Protein AF-A0A920H6I6-F1 (afdb_monomer_lite)

Sequence (81 aa):
MKIDLKNIEDIGKRIKDIMPNSLKTSKEEVQKTLKSGADGFLQKLDLVTREEYEIQLELLNKCYEKIDELEKKIEILESKK

Secondary structure (DSSP, 8-state):
----HHHHHHHHHHHHHTS-TT--S-HHHHHHHHHHHHHHHHTTS----HHHHHHHHHHHHHHHHHHHHHHHHHHHHHHT-

pLDDT: mean 75.9, std 16.41, range [37.25, 97.81]

Structure (mmCIF, N/CA/C/O backbone):
data_AF-A0A920H6I6-F1
#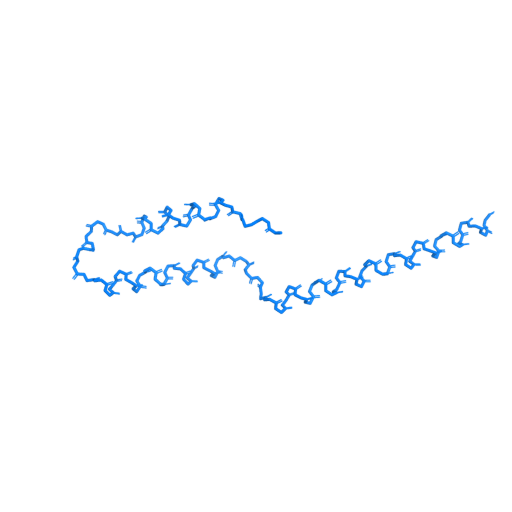
_entry.id   AF-A0A920H6I6-F1
#
loop_
_atom_site.group_PDB
_atom_site.id
_atom_site.type_symbol
_atom_site.label_atom_id
_atom_site.label_alt_id
_atom_site.label_comp_id
_atom_site.label_asym_id
_atom_site.label_entity_id
_atom_site.label_seq_id
_atom_site.pdbx_PDB_ins_code
_atom_site.Cartn_x
_atom_site.Cartn_y
_atom_site.Cartn_z
_atom_site.occupancy
_atom_site.B_iso_or_equiv
_atom_site.auth_seq_id
_atom_site.auth_comp_id
_atom_site.auth_asym_id
_atom_site.auth_atom_id
_atom_site.pdbx_PDB_model_num
ATOM 1 N N . MET A 1 1 ? -8.011 4.544 -10.359 1.00 39.00 1 MET A N 1
ATOM 2 C CA . MET A 1 1 ? -6.703 5.157 -10.665 1.00 39.00 1 MET A CA 1
ATOM 3 C C . MET A 1 1 ? -6.854 5.964 -11.950 1.00 39.00 1 MET A C 1
ATOM 5 O O . MET A 1 1 ? -6.998 5.373 -13.012 1.00 39.00 1 MET A O 1
ATOM 9 N N . LYS A 1 2 ? -6.977 7.296 -11.863 1.00 37.25 2 LYS A N 1
ATOM 10 C CA . LYS A 1 2 ? -6.968 8.144 -13.064 1.00 37.25 2 LYS A CA 1
ATOM 11 C C . LYS A 1 2 ? -5.520 8.202 -13.525 1.00 37.25 2 LYS A C 1
ATOM 13 O O . LYS A 1 2 ? -4.679 8.695 -12.785 1.00 37.25 2 LYS A O 1
ATOM 18 N N . ILE A 1 3 ? -5.240 7.646 -14.698 1.00 46.06 3 ILE A N 1
ATOM 19 C CA . ILE A 1 3 ? -3.988 7.905 -15.405 1.00 46.06 3 ILE A CA 1
ATOM 20 C C . ILE A 1 3 ? -3.857 9.428 -15.475 1.00 46.06 3 ILE A C 1
ATOM 22 O O . ILE A 1 3 ? -4.767 10.093 -15.974 1.00 46.06 3 ILE A O 1
ATOM 26 N N . ASP A 1 4 ? -2.799 9.980 -14.889 1.00 53.62 4 ASP A N 1
ATOM 27 C CA . ASP A 1 4 ? -2.609 11.424 -14.841 1.00 53.62 4 ASP A CA 1
ATOM 28 C C . ASP A 1 4 ? -2.317 11.912 -16.266 1.00 53.62 4 ASP A C 1
ATOM 30 O O . ASP A 1 4 ? -1.226 11.732 -16.805 1.00 53.62 4 ASP A O 1
ATOM 34 N N . LEU A 1 5 ? -3.347 12.440 -16.930 1.00 51.41 5 LEU A N 1
ATOM 35 C CA . LEU A 1 5 ? -3.314 12.833 -18.343 1.00 51.41 5 LEU A CA 1
ATOM 36 C C . LEU A 1 5 ? -2.255 13.914 -18.613 1.00 51.41 5 LEU A C 1
ATOM 38 O O . LEU A 1 5 ? -1.722 13.973 -19.719 1.00 51.41 5 LEU A O 1
ATOM 42 N N . LYS A 1 6 ? -1.889 14.701 -17.589 1.00 57.12 6 LYS A N 1
ATOM 43 C CA . LYS A 1 6 ? -0.770 15.653 -17.653 1.00 57.12 6 LYS A CA 1
ATOM 44 C C . LYS A 1 6 ? 0.558 14.959 -17.935 1.00 57.12 6 LYS A C 1
ATOM 46 O O . LYS A 1 6 ? 1.333 15.447 -18.751 1.00 57.12 6 LYS A O 1
ATOM 51 N N . ASN A 1 7 ? 0.781 13.783 -17.348 1.00 58.19 7 ASN A N 1
ATOM 52 C CA . ASN A 1 7 ? 2.005 13.024 -17.579 1.00 58.19 7 ASN A CA 1
ATOM 53 C C . ASN A 1 7 ? 2.073 12.530 -19.028 1.00 58.19 7 ASN A C 1
ATOM 55 O O . ASN A 1 7 ? 3.143 12.560 -19.617 1.00 58.19 7 ASN A O 1
ATOM 59 N N . ILE A 1 8 ? 0.946 12.143 -19.640 1.00 58.81 8 ILE A N 1
ATOM 60 C CA . ILE A 1 8 ? 0.911 11.706 -21.048 1.00 58.81 8 ILE A CA 1
ATOM 61 C C . ILE A 1 8 ? 1.194 12.861 -22.013 1.00 58.81 8 ILE A C 1
ATOM 63 O O . ILE A 1 8 ? 1.915 12.693 -22.999 1.00 58.81 8 ILE A O 1
ATOM 67 N N . GLU A 1 9 ? 0.657 14.042 -21.733 1.00 62.62 9 GLU A N 1
ATOM 68 C CA . GLU A 1 9 ? 0.874 15.216 -22.576 1.00 62.62 9 GLU A CA 1
ATOM 69 C C . GLU A 1 9 ? 2.325 15.727 -22.482 1.00 62.62 9 GLU A C 1
ATOM 71 O O . GLU A 1 9 ? 2.939 16.072 -23.498 1.00 62.62 9 GLU A O 1
ATOM 76 N N . ASP A 1 10 ? 2.920 15.665 -21.287 1.00 64.94 10 ASP A N 1
ATOM 77 C CA . ASP A 1 10 ? 4.336 15.967 -21.065 1.00 64.94 10 ASP A CA 1
ATOM 78 C C . ASP A 1 10 ? 5.274 14.916 -21.686 1.00 64.94 10 ASP A C 1
ATOM 80 O O . ASP A 1 10 ? 6.347 15.273 -22.183 1.00 64.94 10 ASP A O 1
ATOM 84 N N . ILE A 1 11 ? 4.863 13.641 -21.745 1.00 62.12 11 ILE A N 1
ATOM 85 C CA . ILE A 1 11 ? 5.564 12.583 -22.499 1.00 62.12 11 ILE A CA 1
ATOM 86 C C . ILE A 1 11 ? 5.613 12.943 -23.982 1.00 62.12 11 ILE A C 1
ATOM 88 O O . ILE A 1 11 ? 6.687 12.930 -24.585 1.00 62.12 11 ILE A O 1
ATOM 92 N N . GLY A 1 12 ? 4.466 13.301 -24.568 1.00 63.88 12 GLY A N 1
ATOM 93 C CA . GLY A 1 12 ? 4.376 13.670 -25.980 1.00 63.88 12 GLY A CA 1
ATOM 94 C C . GLY A 1 12 ? 5.254 14.873 -26.328 1.00 63.88 12 GLY A C 1
ATOM 95 O O . GLY A 1 12 ? 5.946 14.856 -27.349 1.00 63.88 12 GLY A O 1
ATOM 96 N N . LYS A 1 13 ? 5.288 15.892 -25.457 1.00 67.00 13 LYS A N 1
ATOM 97 C CA . LYS A 1 13 ? 6.158 17.067 -25.6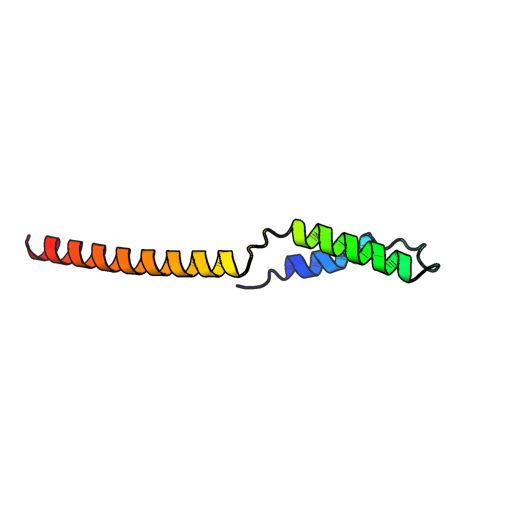25 1.00 67.00 13 LYS A CA 1
ATOM 98 C C . LYS A 1 13 ? 7.639 16.723 -25.510 1.00 67.00 13 LYS A C 1
ATOM 100 O O . LYS A 1 13 ? 8.393 17.055 -26.415 1.00 67.00 13 LYS A O 1
ATOM 105 N N . ARG A 1 14 ? 8.063 15.993 -24.475 1.00 63.66 14 ARG A N 1
ATOM 106 C CA . ARG A 1 14 ? 9.489 15.671 -24.283 1.00 63.66 14 ARG A CA 1
ATOM 107 C C . ARG A 1 14 ? 10.031 14.707 -25.334 1.00 63.66 14 ARG A C 1
ATOM 109 O O . ARG A 1 14 ? 11.178 14.847 -25.738 1.00 63.66 14 ARG A O 1
ATOM 116 N N . ILE A 1 15 ? 9.213 13.772 -25.823 1.00 63.19 15 ILE A N 1
ATOM 117 C CA . ILE A 1 15 ? 9.574 12.918 -26.966 1.00 63.19 15 ILE A CA 1
ATOM 118 C C . ILE A 1 15 ? 9.792 13.768 -28.223 1.00 63.19 15 ILE A C 1
ATOM 120 O O . ILE A 1 15 ? 10.745 13.536 -28.965 1.00 63.19 15 ILE A O 1
ATOM 124 N N . LYS A 1 16 ? 8.940 14.774 -28.441 1.00 63.09 16 LYS A N 1
ATOM 125 C CA . LYS A 1 16 ? 9.076 15.719 -29.552 1.00 63.09 16 LYS A CA 1
ATOM 126 C C . LYS A 1 16 ? 10.310 16.617 -29.399 1.00 63.09 16 LYS A C 1
ATOM 128 O O . LYS A 1 16 ? 10.983 16.870 -30.391 1.00 63.09 16 LYS A O 1
ATOM 133 N N . ASP A 1 17 ? 10.639 17.030 -28.177 1.00 66.25 17 ASP A N 1
ATOM 134 C CA . ASP A 1 17 ? 11.803 17.875 -27.875 1.00 66.25 17 ASP A CA 1
ATOM 135 C C . ASP A 1 17 ? 13.140 17.114 -27.974 1.00 66.25 17 ASP A C 1
ATOM 137 O O . ASP A 1 17 ? 14.163 17.696 -28.329 1.00 66.25 17 ASP A O 1
ATOM 141 N N . ILE A 1 18 ? 13.141 15.802 -27.706 1.00 63.19 18 ILE A N 1
ATOM 142 C CA . ILE A 1 18 ? 14.307 14.910 -27.859 1.00 63.19 18 ILE A CA 1
ATOM 143 C C . ILE A 1 18 ? 14.484 14.455 -29.318 1.00 63.19 18 ILE A C 1
ATOM 145 O O . ILE A 1 18 ? 15.449 13.765 -29.630 1.00 63.19 18 ILE A O 1
ATOM 149 N N . MET A 1 19 ? 13.593 14.839 -30.236 1.00 60.78 19 MET A N 1
ATOM 150 C CA . MET A 1 19 ? 13.708 14.508 -31.655 1.00 60.78 19 MET A CA 1
ATOM 151 C C . MET A 1 19 ? 14.454 15.628 -32.404 1.00 60.78 19 MET A C 1
ATOM 153 O O . MET A 1 19 ? 13.838 16.627 -32.778 1.00 60.78 19 MET A O 1
ATOM 157 N N . PRO A 1 20 ? 15.777 15.517 -32.650 1.00 56.78 20 PRO A N 1
ATOM 158 C CA . PRO A 1 20 ? 16.498 16.538 -33.388 1.00 56.78 20 PRO A CA 1
ATOM 159 C C . PRO A 1 20 ? 15.986 16.647 -34.825 1.00 56.78 20 PRO A C 1
ATOM 161 O O . PRO A 1 20 ? 15.820 15.650 -35.532 1.00 56.78 20 PRO A O 1
ATOM 164 N N . ASN A 1 21 ? 15.822 17.890 -35.288 1.00 56.94 21 ASN A N 1
ATOM 165 C CA . ASN A 1 21 ? 15.432 18.233 -36.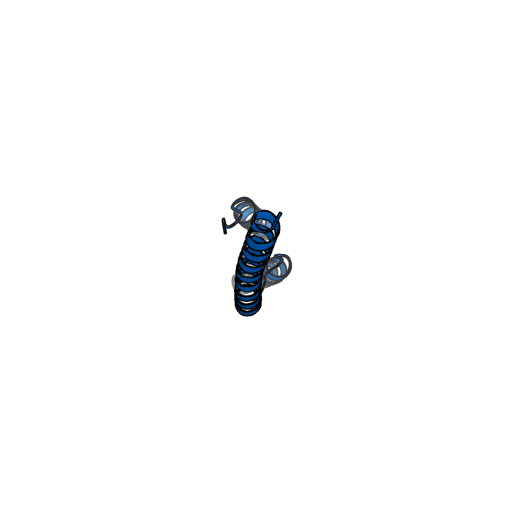662 1.00 56.94 21 ASN A CA 1
ATOM 166 C C . ASN A 1 21 ? 16.375 17.644 -37.743 1.00 56.94 21 ASN A C 1
ATOM 168 O O . ASN A 1 21 ? 16.055 17.694 -38.930 1.00 56.94 21 ASN A O 1
ATOM 172 N N . SER A 1 22 ? 17.527 17.084 -37.353 1.00 54.72 22 SER A N 1
ATOM 173 C CA . SER A 1 22 ? 18.524 16.446 -38.221 1.00 54.72 22 SER A CA 1
ATOM 174 C C . SER A 1 22 ? 18.307 14.943 -38.479 1.00 54.72 22 SER A C 1
ATOM 176 O O . SER A 1 22 ? 19.007 14.381 -39.318 1.00 54.72 22 SER A O 1
ATOM 178 N N . LEU A 1 23 ? 17.330 14.273 -37.851 1.00 55.34 23 LEU A N 1
ATOM 179 C CA . LEU A 1 23 ? 17.129 12.814 -37.974 1.00 55.34 23 LEU A CA 1
ATOM 180 C C . LEU A 1 23 ? 16.310 12.380 -39.202 1.00 55.34 23 LEU A C 1
ATOM 182 O O . LEU A 1 23 ? 15.367 11.595 -39.106 1.00 55.34 23 LEU A O 1
ATOM 186 N N . LYS A 1 24 ? 16.693 12.853 -40.392 1.00 55.53 24 LYS A N 1
ATOM 187 C CA . LYS A 1 24 ? 16.199 12.287 -41.662 1.00 55.53 24 LYS A CA 1
ATOM 188 C C . LYS A 1 24 ? 16.977 11.045 -42.117 1.00 55.53 24 LYS A C 1
ATOM 190 O O . LYS A 1 24 ? 16.582 10.431 -43.102 1.00 55.53 24 LYS A O 1
ATOM 195 N N . THR A 1 25 ? 18.066 10.670 -41.445 1.00 57.44 25 THR A N 1
ATOM 196 C CA . THR A 1 25 ? 19.084 9.790 -42.042 1.00 57.44 25 THR A CA 1
ATOM 197 C C . THR A 1 25 ? 19.077 8.330 -41.594 1.00 57.44 25 THR A C 1
ATOM 199 O O . THR A 1 25 ? 19.575 7.511 -42.357 1.00 57.44 25 THR A O 1
ATOM 202 N N . SER A 1 26 ? 18.470 7.938 -40.463 1.00 62.62 26 SER A N 1
ATOM 203 C CA . SER A 1 26 ? 18.303 6.502 -40.170 1.00 62.62 26 SER A CA 1
ATOM 204 C C . SER A 1 26 ? 17.159 6.199 -39.198 1.00 62.62 26 SER A C 1
ATOM 206 O O . SER A 1 26 ? 17.188 6.592 -38.033 1.00 62.62 26 SER A O 1
ATOM 208 N N . LYS A 1 27 ? 16.133 5.475 -39.670 1.00 63.78 27 LYS A N 1
ATOM 209 C CA . LYS A 1 27 ? 14.957 5.080 -38.863 1.00 63.78 27 LYS A CA 1
ATOM 210 C C . LYS A 1 27 ? 15.340 4.276 -37.615 1.00 63.78 27 LYS A C 1
ATOM 212 O O . LYS A 1 27 ? 14.686 4.407 -36.584 1.00 63.78 27 LYS A O 1
ATOM 217 N N . GLU A 1 28 ? 16.400 3.479 -37.701 1.00 69.38 28 GLU A N 1
ATOM 218 C CA . GLU A 1 28 ? 16.871 2.621 -36.608 1.00 69.38 28 GLU A CA 1
ATOM 219 C C . GLU A 1 28 ? 17.437 3.430 -35.434 1.00 69.38 28 GLU A C 1
ATOM 221 O O . GLU A 1 28 ? 17.193 3.110 -34.270 1.00 69.38 28 GLU A O 1
ATOM 226 N N . GLU A 1 29 ? 18.140 4.524 -35.721 1.00 68.19 29 GLU A N 1
ATOM 227 C CA . GLU A 1 29 ? 18.754 5.378 -34.702 1.00 68.19 29 GLU A CA 1
ATOM 228 C C . GLU A 1 29 ? 17.700 6.214 -33.957 1.00 68.19 29 GLU A C 1
ATOM 230 O O . GLU A 1 29 ? 17.768 6.387 -32.734 1.00 68.19 29 GLU A O 1
ATOM 235 N N . VAL A 1 30 ? 16.645 6.622 -34.674 1.00 70.62 30 VAL A N 1
ATOM 236 C CA . VAL A 1 30 ? 15.439 7.220 -34.083 1.00 70.62 30 VAL A CA 1
ATOM 237 C C . VAL A 1 30 ? 14.734 6.215 -33.177 1.00 70.62 30 VAL A C 1
ATOM 239 O O . VAL A 1 30 ? 14.448 6.524 -32.022 1.00 70.62 30 VAL A O 1
ATOM 242 N N . GLN A 1 31 ? 14.495 4.993 -33.660 1.00 69.81 31 GLN A N 1
ATOM 243 C CA . GLN A 1 31 ? 13.823 3.952 -32.881 1.00 69.81 31 GLN A CA 1
ATOM 244 C C . GLN A 1 31 ? 14.585 3.622 -31.591 1.00 69.81 31 GLN A C 1
ATOM 246 O O . GLN A 1 31 ? 13.973 3.475 -30.533 1.00 69.81 31 GLN A O 1
ATOM 251 N N . LYS A 1 32 ? 15.919 3.557 -31.655 1.00 77.00 32 LYS A N 1
ATOM 252 C CA . LYS A 1 32 ? 16.774 3.304 -30.491 1.00 77.00 32 LYS A CA 1
ATOM 253 C C . LYS A 1 32 ? 16.701 4.439 -29.468 1.00 77.00 32 LYS A C 1
ATOM 255 O O . LYS A 1 32 ? 16.531 4.171 -28.283 1.00 77.00 32 LYS A O 1
ATOM 260 N N . THR A 1 33 ? 16.775 5.691 -29.919 1.00 75.44 33 THR A N 1
ATOM 261 C CA . THR A 1 33 ? 16.692 6.872 -29.041 1.00 75.44 33 THR A CA 1
ATOM 262 C C . THR A 1 33 ? 15.324 6.976 -28.367 1.00 75.44 33 THR A C 1
ATOM 264 O O . THR A 1 33 ? 15.245 7.205 -27.161 1.00 75.44 33 THR A O 1
ATOM 267 N N . LEU A 1 34 ? 14.246 6.734 -29.118 1.00 74.62 34 LEU A N 1
ATOM 268 C CA . LEU A 1 34 ? 12.883 6.722 -28.587 1.00 74.62 34 LEU A CA 1
ATOM 269 C C . LEU A 1 34 ? 12.681 5.615 -27.551 1.00 74.62 34 LEU A C 1
ATOM 271 O O . LEU A 1 34 ? 12.098 5.869 -26.500 1.00 74.62 34 LEU A O 1
ATOM 275 N N . LYS A 1 35 ? 13.192 4.408 -27.817 1.00 76.94 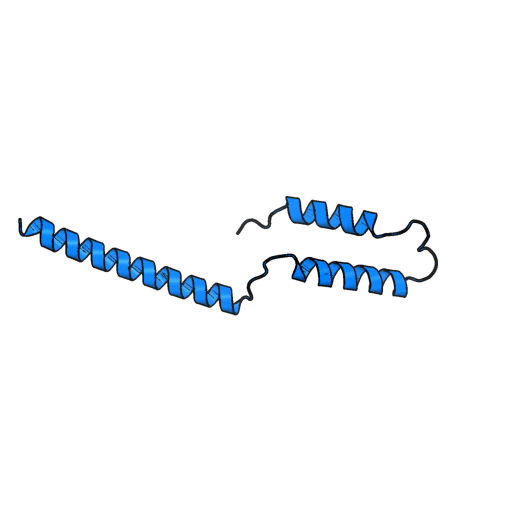35 LYS A N 1
ATOM 276 C CA . LYS A 1 35 ? 13.099 3.284 -26.882 1.00 76.94 35 LYS A CA 1
ATOM 277 C C . LYS A 1 35 ? 13.846 3.575 -25.580 1.00 76.94 35 LYS A C 1
ATOM 279 O O . LYS A 1 35 ? 13.254 3.467 -24.516 1.00 76.94 35 LYS A O 1
ATOM 284 N N . SER A 1 36 ? 15.090 4.047 -25.658 1.00 77.69 36 SER A N 1
ATOM 285 C CA . SER A 1 36 ? 15.862 4.428 -24.468 1.00 77.69 36 SER A CA 1
ATOM 286 C C . SER A 1 36 ? 15.216 5.576 -23.684 1.00 77.69 36 SER A C 1
ATOM 288 O O . SER A 1 36 ? 15.248 5.582 -22.455 1.00 77.69 36 SER A O 1
ATOM 290 N N . GLY A 1 37 ? 14.611 6.546 -24.380 1.00 79.38 37 GLY A N 1
ATOM 291 C CA . GLY A 1 37 ? 13.856 7.630 -23.752 1.00 79.38 37 GLY A CA 1
ATOM 292 C C . GLY A 1 37 ? 12.599 7.133 -23.033 1.00 79.38 37 GLY A C 1
ATOM 293 O O . GLY A 1 37 ? 12.326 7.575 -21.919 1.00 79.38 37 GLY A O 1
ATOM 294 N N . ALA A 1 38 ? 11.871 6.189 -23.634 1.00 76.25 38 ALA A N 1
ATOM 295 C CA . ALA A 1 38 ? 10.709 5.549 -23.025 1.00 76.25 38 ALA A CA 1
ATOM 296 C C . ALA A 1 38 ? 11.100 4.694 -21.810 1.00 76.25 38 ALA A C 1
ATOM 298 O O . ALA A 1 38 ? 10.481 4.827 -20.759 1.00 76.25 38 ALA A O 1
ATOM 299 N N . ASP A 1 39 ? 12.163 3.895 -21.911 1.00 72.88 39 ASP A N 1
ATOM 300 C CA . ASP A 1 39 ? 12.657 3.054 -20.815 1.00 72.88 39 ASP A CA 1
ATOM 301 C C . ASP A 1 39 ? 13.125 3.913 -19.626 1.00 72.88 39 ASP A 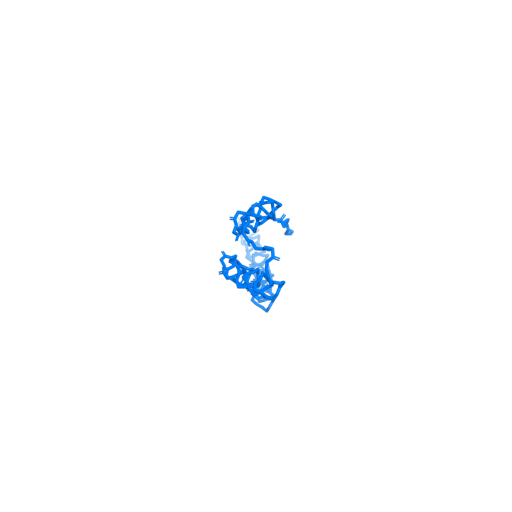C 1
ATOM 303 O O . ASP A 1 39 ? 12.731 3.679 -18.483 1.00 72.88 39 ASP A O 1
ATOM 307 N N . GLY A 1 40 ? 13.895 4.976 -19.888 1.00 76.56 40 GLY A N 1
ATOM 308 C CA . GLY A 1 40 ? 14.322 5.923 -18.854 1.00 76.56 40 GLY A CA 1
ATOM 309 C C . GLY A 1 40 ? 13.178 6.762 -18.270 1.00 76.56 40 GLY A C 1
ATOM 310 O O . GLY A 1 40 ? 13.298 7.278 -17.161 1.00 76.56 40 GLY A O 1
ATOM 311 N N . PHE A 1 41 ? 12.066 6.911 -18.994 1.00 67.88 41 PHE A N 1
ATOM 312 C CA . PHE A 1 41 ? 10.865 7.576 -18.497 1.00 67.88 41 PHE A CA 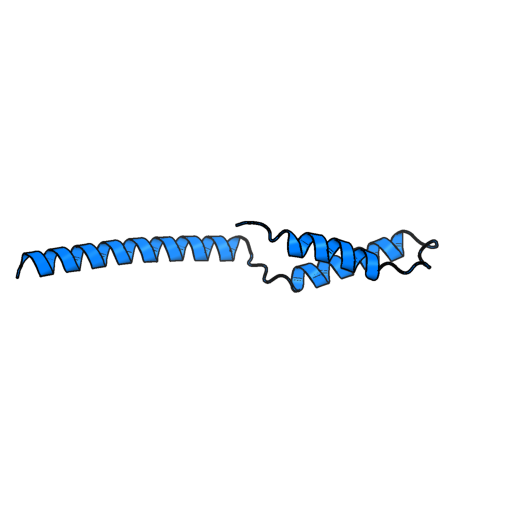1
ATOM 313 C C . PHE A 1 41 ? 10.011 6.643 -17.635 1.00 67.88 41 PHE A C 1
ATOM 315 O O . PHE A 1 41 ? 9.574 7.048 -16.561 1.00 67.88 41 PHE A O 1
ATOM 322 N N . LEU A 1 42 ? 9.825 5.389 -18.055 1.00 72.25 42 LEU A N 1
ATOM 323 C CA . LEU A 1 42 ? 9.136 4.371 -17.262 1.00 72.25 42 LEU A CA 1
ATOM 324 C C . LEU A 1 42 ? 9.833 4.146 -15.914 1.00 72.25 42 LEU A C 1
ATOM 326 O O . LEU A 1 42 ? 9.152 4.000 -14.913 1.00 72.25 42 LEU A O 1
ATOM 330 N N . GLN A 1 43 ? 11.165 4.229 -15.857 1.00 71.56 43 GLN A N 1
ATOM 331 C CA . GLN A 1 43 ? 11.918 4.190 -14.593 1.00 71.56 43 GLN A CA 1
ATOM 332 C C . GLN A 1 43 ? 11.717 5.421 -13.691 1.00 71.56 43 GLN A C 1
ATOM 334 O O . GLN A 1 43 ? 11.989 5.351 -12.497 1.00 71.56 43 GLN A O 1
ATOM 339 N N . LYS A 1 44 ? 11.300 6.566 -14.249 1.00 69.56 44 LYS A N 1
ATOM 340 C CA . LYS A 1 44 ? 11.019 7.799 -13.487 1.00 69.56 44 LYS A CA 1
ATOM 341 C C . LYS A 1 44 ? 9.581 7.885 -12.997 1.00 69.56 44 LYS A C 1
ATOM 343 O O . LYS A 1 44 ? 9.291 8.708 -12.132 1.00 69.56 44 LYS A O 1
ATOM 348 N N . LEU A 1 45 ? 8.684 7.098 -13.580 1.00 70.44 45 LEU A N 1
ATOM 349 C CA . LEU A 1 45 ? 7.384 6.860 -12.986 1.00 70.44 45 LEU A CA 1
ATOM 350 C C . LEU A 1 45 ? 7.622 5.961 -11.766 1.00 70.44 45 LEU A C 1
ATOM 352 O O . LEU A 1 45 ? 8.340 4.971 -11.871 1.00 70.44 45 LEU A O 1
ATOM 356 N N . ASP A 1 46 ? 7.054 6.320 -10.617 1.00 67.75 46 ASP A N 1
ATOM 357 C CA . ASP A 1 46 ? 7.054 5.485 -9.408 1.00 67.75 46 ASP A CA 1
ATOM 358 C C . ASP A 1 46 ? 6.127 4.279 -9.640 1.00 67.75 46 ASP A C 1
ATOM 360 O O . ASP A 1 46 ? 4.986 4.218 -9.178 1.00 67.75 46 ASP A O 1
ATOM 364 N N . LEU A 1 47 ? 6.555 3.397 -10.544 1.00 73.69 47 LEU A N 1
ATOM 365 C CA . LEU A 1 47 ? 5.795 2.247 -10.991 1.00 73.69 47 LEU A CA 1
ATOM 366 C C . LEU A 1 47 ? 5.939 1.162 -9.941 1.00 73.69 47 LEU A C 1
ATOM 368 O O . LEU A 1 47 ? 7.000 0.562 -9.797 1.00 73.69 47 LEU A O 1
ATOM 372 N N . VAL A 1 48 ? 4.837 0.876 -9.263 1.00 78.06 48 VAL A N 1
ATOM 373 C CA . VAL A 1 48 ? 4.706 -0.364 -8.508 1.00 78.06 48 VAL A CA 1
ATOM 374 C C . VAL A 1 48 ? 4.420 -1.503 -9.475 1.00 78.06 48 VAL A C 1
ATOM 376 O O . VAL A 1 48 ? 3.659 -1.365 -10.443 1.00 78.06 48 VAL A O 1
ATOM 379 N N . THR A 1 49 ? 5.036 -2.648 -9.224 1.00 85.38 49 THR A N 1
ATOM 380 C CA . THR A 1 49 ? 4.687 -3.877 -9.925 1.00 85.38 49 THR A CA 1
ATOM 381 C C . THR A 1 49 ? 3.240 -4.254 -9.608 1.00 85.38 49 THR A C 1
ATOM 383 O O . THR A 1 49 ? 2.668 -3.872 -8.582 1.00 85.38 49 THR A O 1
ATOM 386 N N . ARG A 1 50 ? 2.618 -5.031 -10.500 1.00 87.69 50 ARG A N 1
ATOM 387 C CA . ARG A 1 50 ? 1.269 -5.553 -10.248 1.00 87.69 50 ARG A CA 1
ATOM 388 C C . ARG A 1 50 ? 1.220 -6.367 -8.949 1.00 87.69 50 ARG A C 1
ATOM 390 O O . ARG A 1 50 ? 0.247 -6.253 -8.217 1.00 87.69 50 ARG A O 1
ATOM 397 N N . GLU A 1 51 ? 2.264 -7.139 -8.670 1.00 85.94 51 GLU A N 1
ATOM 398 C CA . GLU A 1 51 ? 2.375 -7.943 -7.453 1.00 85.94 51 GLU A CA 1
ATOM 399 C C . GLU A 1 51 ? 2.403 -7.065 -6.192 1.00 85.94 51 GLU A C 1
ATOM 401 O O . GLU A 1 51 ? 1.619 -7.285 -5.273 1.00 85.94 51 GLU A O 1
ATOM 406 N N . GLU A 1 52 ? 3.216 -6.003 -6.172 1.00 87.38 52 GLU A N 1
ATOM 407 C CA . GLU A 1 52 ? 3.248 -5.048 -5.053 1.00 87.38 52 GLU A CA 1
ATOM 408 C C . GLU A 1 52 ? 1.897 -4.355 -4.841 1.00 87.38 52 GLU A C 1
ATOM 410 O O . GLU A 1 52 ? 1.471 -4.163 -3.702 1.00 87.38 52 GLU A O 1
ATOM 415 N N . TYR A 1 53 ? 1.196 -4.010 -5.925 1.00 90.50 53 TYR A N 1
ATOM 416 C CA . TYR A 1 53 ? -0.151 -3.447 -5.842 1.00 90.50 53 TYR A CA 1
ATOM 417 C C . TYR A 1 53 ? -1.153 -4.433 -5.224 1.00 90.50 53 TYR A C 1
ATOM 419 O O . TYR A 1 53 ? -1.941 -4.051 -4.357 1.00 90.50 53 TYR A O 1
ATOM 427 N N . GLU A 1 54 ? -1.122 -5.698 -5.645 1.00 91.88 54 GLU A N 1
ATOM 428 C CA . GLU A 1 54 ? -2.000 -6.744 -5.113 1.00 91.88 54 GLU A CA 1
ATOM 429 C C . GLU A 1 54 ? -1.730 -6.994 -3.619 1.00 91.88 54 GLU A C 1
ATOM 431 O O . GLU A 1 54 ? -2.677 -7.055 -2.832 1.00 91.88 54 GLU A O 1
ATOM 436 N N . ILE A 1 55 ? -0.458 -7.012 -3.202 1.00 95.06 55 ILE A N 1
ATOM 437 C CA . ILE A 1 55 ? -0.067 -7.114 -1.786 1.00 95.06 55 ILE A CA 1
ATOM 438 C C . ILE A 1 55 ? -0.609 -5.928 -0.976 1.00 95.06 55 ILE A C 1
ATOM 440 O O . ILE A 1 55 ? -1.157 -6.113 0.113 1.00 95.06 55 ILE A O 1
ATOM 444 N N . GLN A 1 56 ? -0.478 -4.701 -1.490 1.00 92.75 56 GLN A N 1
ATOM 445 C CA . GLN A 1 56 ? -0.994 -3.509 -0.811 1.00 92.75 56 GLN A CA 1
ATOM 446 C C . GLN A 1 56 ? -2.520 -3.536 -0.682 1.00 92.75 56 GLN A C 1
ATOM 448 O O . GLN A 1 56 ? -3.054 -3.127 0.350 1.00 92.75 56 GLN A O 1
ATOM 453 N N . LEU A 1 57 ? -3.222 -4.038 -1.700 1.00 95.69 57 LEU A N 1
ATOM 454 C CA . LEU A 1 57 ? -4.673 -4.184 -1.673 1.00 95.69 57 LEU A CA 1
ATOM 455 C C . LEU A 1 57 ? -5.117 -5.207 -0.619 1.00 95.69 57 LEU A C 1
ATOM 457 O O . LEU A 1 57 ? -6.051 -4.947 0.139 1.00 95.69 57 LEU A O 1
ATOM 461 N N . GLU A 1 58 ? -4.429 -6.346 -0.527 1.00 96.31 58 GLU A N 1
ATOM 462 C CA . GLU A 1 58 ? -4.697 -7.350 0.505 1.00 96.31 58 GLU A CA 1
ATOM 463 C C . GLU A 1 58 ? -4.442 -6.793 1.914 1.00 96.31 58 GLU A C 1
ATOM 465 O O . GLU A 1 58 ? -5.268 -6.962 2.814 1.00 96.31 58 GLU A O 1
ATOM 470 N N . LEU A 1 59 ? -3.323 -6.087 2.107 1.00 96.94 59 LEU A N 1
ATOM 471 C CA . LEU A 1 59 ? -3.004 -5.436 3.376 1.00 96.94 59 LEU A CA 1
ATOM 472 C C . LEU A 1 59 ? -4.075 -4.409 3.765 1.00 96.94 59 LEU A C 1
ATOM 474 O O . LEU A 1 59 ? -4.480 -4.354 4.925 1.00 96.94 59 LEU A O 1
ATOM 478 N N . LEU A 1 60 ? -4.560 -3.624 2.800 1.00 97.56 60 LEU A N 1
ATOM 479 C CA . LEU A 1 60 ? -5.616 -2.643 3.025 1.00 97.56 60 LEU A CA 1
ATOM 480 C C . LEU A 1 60 ? -6.922 -3.307 3.481 1.00 97.56 60 LEU A C 1
ATOM 482 O O . LEU A 1 60 ? -7.536 -2.836 4.437 1.00 97.56 60 LEU A O 1
ATOM 486 N N . ASN A 1 61 ? -7.315 -4.423 2.863 1.00 97.19 61 ASN A N 1
ATOM 487 C CA . ASN A 1 61 ? -8.501 -5.176 3.283 1.00 97.19 61 ASN A CA 1
ATOM 488 C C . ASN A 1 61 ? -8.372 -5.681 4.727 1.00 97.19 61 ASN A C 1
ATOM 490 O O . ASN A 1 61 ? -9.291 -5.503 5.522 1.00 97.19 61 ASN A O 1
ATOM 494 N N . LYS A 1 62 ? -7.202 -6.207 5.110 1.00 96.94 62 LYS A N 1
ATOM 495 C CA . LYS A 1 62 ? -6.935 -6.628 6.499 1.00 96.94 62 LYS A CA 1
ATOM 496 C C . LYS A 1 62 ? -7.016 -5.466 7.492 1.00 96.94 62 LYS A C 1
ATOM 498 O O . LYS A 1 62 ? -7.452 -5.648 8.627 1.00 96.94 62 LYS A O 1
ATOM 503 N N . CYS A 1 63 ? -6.592 -4.267 7.090 1.00 97.06 63 CYS A N 1
ATOM 504 C CA . CYS A 1 63 ? -6.743 -3.070 7.916 1.00 97.06 63 CYS A CA 1
ATOM 505 C C . CYS A 1 63 ? -8.220 -2.723 8.135 1.00 97.06 63 CYS A C 1
ATOM 507 O O . CYS A 1 63 ? -8.588 -2.433 9.271 1.00 97.06 63 CYS A O 1
ATOM 509 N N . TYR A 1 64 ? -9.056 -2.798 7.093 1.00 97.19 64 TYR A N 1
ATOM 510 C CA . TYR A 1 64 ? -10.502 -2.591 7.223 1.00 97.19 64 TYR A CA 1
ATOM 511 C C . TYR A 1 64 ? -11.142 -3.605 8.173 1.00 97.19 64 TYR A C 1
ATOM 513 O O . TYR A 1 64 ? -11.823 -3.205 9.110 1.00 97.19 64 TYR A O 1
ATOM 521 N N . GLU A 1 65 ? -10.839 -4.895 8.019 1.00 96.94 65 GLU A N 1
ATOM 522 C CA . GLU A 1 65 ? -11.339 -5.937 8.928 1.00 96.94 65 GLU A CA 1
ATOM 523 C C . GLU A 1 65 ? -10.964 -5.653 10.390 1.00 96.94 65 GLU A C 1
ATOM 525 O O . GLU A 1 65 ? -11.782 -5.782 11.302 1.00 96.94 65 GLU A O 1
ATOM 530 N N . LYS A 1 66 ? -9.726 -5.209 10.628 1.00 96.62 66 LYS A N 1
ATOM 531 C CA . LYS A 1 66 ? -9.252 -4.890 11.976 1.00 96.62 66 LYS A CA 1
ATOM 532 C C . LYS A 1 66 ? -9.898 -3.633 12.557 1.00 96.62 66 LYS A C 1
ATOM 534 O O . LYS A 1 66 ? -10.075 -3.567 13.773 1.00 96.62 66 LYS A O 1
ATOM 539 N N . ILE A 1 67 ? -10.232 -2.650 11.721 1.00 97.81 67 ILE A N 1
ATOM 540 C CA . ILE A 1 67 ? -11.001 -1.470 12.133 1.00 97.81 67 ILE A CA 1
ATOM 541 C C . ILE A 1 67 ? -12.398 -1.911 12.576 1.00 97.81 67 ILE A C 1
ATOM 543 O O . ILE A 1 67 ? -12.758 -1.635 13.717 1.00 97.81 67 ILE A O 1
ATOM 547 N N . ASP A 1 68 ? -13.108 -2.695 11.763 1.00 97.00 68 ASP A N 1
ATOM 548 C CA . ASP A 1 68 ? -14.444 -3.206 12.098 1.00 97.00 68 ASP A CA 1
ATOM 549 C C . ASP A 1 68 ? -14.447 -4.001 13.417 1.00 97.00 68 ASP A C 1
ATOM 551 O O . ASP A 1 68 ? -15.363 -3.901 14.236 1.00 97.00 68 ASP A O 1
ATOM 555 N N . GLU A 1 69 ? -13.417 -4.820 13.657 1.00 96.88 69 GLU A N 1
ATOM 556 C CA . GLU A 1 69 ? -13.265 -5.539 14.925 1.00 96.88 69 GLU A CA 1
ATOM 557 C C . GLU A 1 69 ? -13.078 -4.606 16.125 1.00 96.88 69 GLU A C 1
ATOM 559 O O . GLU A 1 69 ? -13.594 -4.881 17.213 1.00 96.88 69 GLU A O 1
ATOM 564 N N . LEU A 1 70 ? -12.284 -3.546 15.963 1.00 96.75 70 LEU A N 1
ATOM 565 C CA . LEU A 1 70 ? -12.033 -2.575 17.023 1.00 96.75 70 LEU A CA 1
ATOM 566 C C . LEU A 1 70 ? -13.281 -1.740 17.307 1.00 96.75 70 LEU A C 1
ATOM 568 O O . LEU A 1 70 ? -13.599 -1.547 18.478 1.00 96.75 70 LEU A O 1
ATOM 572 N N . GLU A 1 71 ? -14.014 -1.327 16.276 1.00 95.81 71 GLU A N 1
ATOM 573 C CA . GLU A 1 71 ? -15.294 -0.626 16.411 1.00 95.81 71 GLU A CA 1
ATOM 574 C C . GLU A 1 71 ? -16.299 -1.470 17.203 1.00 95.81 71 GLU A C 1
ATOM 576 O O . GLU A 1 71 ? -16.811 -1.014 18.224 1.00 95.81 71 GLU A O 1
ATOM 581 N N . LYS A 1 72 ? -16.468 -2.753 16.856 1.00 95.94 72 LYS A N 1
ATOM 582 C CA . LYS A 1 72 ? -17.326 -3.682 17.620 1.00 95.94 72 LYS A CA 1
ATOM 583 C C . LYS A 1 72 ? -16.892 -3.828 19.077 1.00 95.94 72 LYS A C 1
ATOM 585 O O . LYS A 1 72 ? -17.726 -3.908 19.979 1.00 95.94 72 LYS A O 1
ATOM 590 N N . LYS A 1 73 ? -15.581 -3.897 19.341 1.00 95.56 73 LYS A N 1
ATOM 591 C CA . LYS A 1 73 ? -15.057 -3.970 20.717 1.00 95.56 73 LYS A CA 1
ATOM 592 C C . LYS A 1 73 ? -15.388 -2.704 21.500 1.00 95.56 73 LYS A C 1
ATOM 594 O O . LYS A 1 73 ? -15.741 -2.815 22.673 1.00 95.56 73 LYS A O 1
ATOM 599 N N . ILE A 1 74 ? -15.282 -1.538 20.868 1.00 96.50 74 ILE A N 1
ATOM 600 C CA . ILE A 1 74 ? -15.644 -0.255 21.474 1.00 96.50 74 ILE A CA 1
ATOM 601 C C . ILE A 1 74 ? -17.144 -0.226 21.775 1.00 96.50 74 ILE A C 1
ATOM 603 O O . ILE A 1 74 ? -17.494 0.012 22.924 1.00 96.50 74 ILE A O 1
ATOM 607 N N . GLU A 1 75 ? -18.013 -0.584 20.828 1.00 94.94 75 GLU A N 1
ATOM 608 C CA . GLU A 1 75 ? -19.469 -0.628 21.048 1.00 94.94 75 GLU A CA 1
ATOM 609 C C . GLU A 1 75 ? -19.855 -1.530 22.230 1.00 94.94 75 GLU A C 1
ATOM 611 O O . GLU A 1 75 ? -20.648 -1.151 23.093 1.00 94.94 75 GLU A O 1
ATOM 616 N N . ILE A 1 76 ? -19.253 -2.721 22.323 1.00 94.44 76 ILE A N 1
ATOM 617 C CA . ILE A 1 76 ? -19.488 -3.636 23.448 1.00 94.44 76 ILE A CA 1
ATOM 618 C C . ILE A 1 76 ? -19.060 -2.995 24.773 1.00 94.44 76 ILE A C 1
ATOM 620 O O . ILE A 1 76 ? -19.743 -3.167 25.782 1.00 94.44 76 ILE A O 1
ATOM 624 N N . LEU A 1 77 ? -17.933 -2.285 24.802 1.00 92.75 77 LEU A N 1
ATOM 625 C CA . LEU A 1 77 ? -17.449 -1.614 26.009 1.00 92.75 77 LEU A CA 1
ATOM 626 C C . LEU A 1 77 ? -18.314 -0.407 26.386 1.00 92.75 77 LEU A C 1
ATOM 628 O O . LEU A 1 77 ? -18.593 -0.221 27.568 1.00 92.75 77 LEU A O 1
ATOM 632 N N . GLU A 1 78 ? -18.773 0.369 25.407 1.00 91.44 78 GLU A N 1
ATOM 633 C CA . GLU A 1 78 ? -19.679 1.500 25.617 1.00 91.44 78 GLU A CA 1
ATOM 634 C C . GLU A 1 78 ? -21.058 1.038 26.098 1.00 91.44 78 GLU A C 1
ATOM 636 O O . GLU A 1 78 ? -21.617 1.652 26.998 1.00 91.44 78 GLU A O 1
ATOM 641 N N . SER A 1 79 ? -21.564 -0.094 25.597 1.00 86.56 79 SER A N 1
ATOM 642 C CA . SER A 1 79 ? -22.842 -0.687 26.032 1.00 86.56 79 SER A CA 1
ATOM 643 C C . SER A 1 79 ? -22.834 -1.243 27.463 1.00 86.56 79 SER A C 1
ATOM 645 O O . SER A 1 79 ? -23.890 -1.480 28.048 1.00 86.56 79 SER A O 1
ATOM 647 N N . LYS A 1 80 ? -21.644 -1.494 28.021 1.00 75.69 80 LYS A N 1
ATOM 648 C CA . LYS A 1 80 ? -21.444 -2.007 29.386 1.00 75.69 80 LYS A CA 1
ATOM 649 C C . LYS A 1 80 ? -21.258 -0.899 30.425 1.00 75.69 80 LYS A C 1
ATOM 651 O O . LYS A 1 80 ? -21.053 -1.217 31.597 1.00 75.69 80 LYS A O 1
ATOM 656 N N . LYS A 1 81 ? -21.269 0.361 29.996 1.00 53.16 81 LYS A N 1
ATOM 657 C CA . LYS A 1 81 ? -21.135 1.545 30.840 1.00 53.16 81 LYS A CA 1
ATOM 658 C C . LYS A 1 81 ? -22.506 2.135 31.153 1.00 53.16 81 LYS A C 1
ATOM 660 O O . LYS A 1 81 ? -22.663 2.600 32.302 1.00 53.16 81 LYS A O 1
#

Radius of gyration: 24.51 Å; chains: 1; bounding box: 42×26×73 Å

Foldseek 3Di:
DPPPVVLVVVLVVVLVVQDDPPPPDDPVVNVVSSVVSVVVVVVVPPDDDPVRVVVVVVVVVVVVVVVVVVVVVVVVVVVVD